Protein AF-A0A925LYA4-F1 (afdb_monomer)

Radius of gyration: 22.98 Å; Cα contacts (8 Å, |Δi|>4): 10; chains: 1; bounding box: 28×36×72 Å

Secondary structure (DSSP, 8-state):
-------------TT----SS-HHHHHHHHHHHHHHHHHHHHHHHHH-S-HHHHTT--

Structure (mmCIF, N/CA/C/O backbone):
data_AF-A0A925LYA4-F1
#
_entry.id   AF-A0A925LYA4-F1
#
loop_
_atom_site.group_PDB
_atom_site.id
_atom_site.type_symbol
_atom_site.label_atom_id
_atom_site.label_alt_id
_atom_site.label_comp_id
_atom_site.label_asym_id
_atom_site.label_entity_id
_atom_site.label_seq_id
_atom_site.pdbx_PDB_ins_code
_atom_site.Cartn_x
_atom_site.Cartn_y
_atom_site.Cartn_z
_atom_site.occupancy
_atom_site.B_iso_or_equiv
_atom_site.auth_seq_id
_atom_site.auth_comp_id
_atom_site.auth_asym_id
_atom_site.auth_atom_id
_atom_site.pdbx_PDB_model_num
ATOM 1 N N . MET A 1 1 ? 6.528 -25.362 -45.601 1.00 50.44 1 MET A N 1
ATOM 2 C CA . MET A 1 1 ? 5.618 -24.248 -45.259 1.00 50.44 1 MET A CA 1
ATOM 3 C C . MET A 1 1 ? 5.650 -24.057 -43.748 1.00 50.44 1 MET A C 1
ATOM 5 O O . MET A 1 1 ? 4.920 -24.739 -43.051 1.00 50.44 1 MET A O 1
ATOM 9 N N . ALA A 1 2 ? 6.552 -23.226 -43.230 1.00 53.34 2 ALA A N 1
ATOM 10 C CA . ALA A 1 2 ? 6.534 -22.818 -41.825 1.00 53.34 2 ALA A CA 1
ATOM 11 C C . ALA A 1 2 ? 7.376 -21.547 -41.673 1.00 53.34 2 ALA A C 1
ATOM 13 O O . ALA A 1 2 ? 8.600 -21.611 -41.647 1.00 53.34 2 ALA A O 1
ATOM 14 N N . SER A 1 3 ? 6.716 -20.396 -41.595 1.00 48.97 3 SER A N 1
ATOM 15 C CA . SER A 1 3 ? 7.302 -19.199 -41.000 1.00 48.97 3 SER A CA 1
ATOM 16 C C . SER A 1 3 ? 6.347 -18.772 -39.897 1.00 48.97 3 SER A C 1
ATOM 18 O O . SER A 1 3 ? 5.298 -18.186 -40.158 1.00 48.97 3 SER A O 1
ATOM 20 N N . SER A 1 4 ? 6.654 -19.192 -38.670 1.00 57.78 4 SER A N 1
ATOM 21 C CA . SER A 1 4 ? 5.968 -18.703 -37.480 1.00 57.78 4 SER A CA 1
ATOM 22 C C . SER A 1 4 ? 6.470 -17.285 -37.248 1.00 57.78 4 SER A C 1
ATOM 24 O O . SER A 1 4 ? 7.606 -17.083 -36.817 1.00 57.78 4 SER A O 1
ATOM 26 N N . ILE A 1 5 ? 5.651 -16.304 -37.630 1.00 60.94 5 ILE A N 1
ATOM 27 C CA . ILE A 1 5 ? 5.890 -14.885 -37.380 1.00 60.94 5 ILE A CA 1
ATOM 28 C C . ILE A 1 5 ? 5.937 -14.711 -35.864 1.00 60.94 5 ILE A C 1
ATOM 30 O O . ILE A 1 5 ? 4.916 -14.589 -35.189 1.00 60.94 5 ILE A O 1
ATOM 34 N N . LYS A 1 6 ? 7.150 -14.728 -35.314 1.00 56.31 6 LYS A N 1
ATOM 35 C CA . LYS A 1 6 ? 7.412 -14.230 -33.974 1.00 56.31 6 LYS A CA 1
ATOM 36 C C . LYS A 1 6 ? 7.143 -12.733 -34.040 1.00 56.31 6 LYS A C 1
ATOM 38 O O . LYS A 1 6 ? 7.973 -11.972 -34.529 1.00 56.31 6 LYS A O 1
ATOM 43 N N . VAL A 1 7 ? 5.950 -12.330 -33.607 1.00 59.41 7 VAL A N 1
ATOM 44 C CA . VAL A 1 7 ? 5.621 -10.936 -33.312 1.00 59.41 7 VAL A CA 1
ATOM 45 C C . VAL A 1 7 ? 6.597 -10.497 -32.225 1.00 59.41 7 VAL A C 1
ATOM 47 O O . VAL A 1 7 ? 6.403 -10.753 -31.039 1.00 59.41 7 VAL A O 1
ATOM 50 N N . THR A 1 8 ? 7.723 -9.931 -32.647 1.00 59.66 8 THR A N 1
ATOM 51 C CA . THR A 1 8 ? 8.697 -9.315 -31.757 1.00 59.66 8 THR A CA 1
ATOM 52 C C . THR A 1 8 ? 8.043 -8.043 -31.247 1.00 59.66 8 THR A C 1
ATOM 54 O O . THR A 1 8 ? 8.077 -7.008 -31.908 1.00 59.66 8 THR A O 1
ATOM 57 N N . ALA A 1 9 ? 7.384 -8.139 -30.090 1.00 64.62 9 ALA A N 1
ATOM 58 C CA . ALA A 1 9 ? 7.033 -6.968 -29.304 1.00 64.62 9 ALA A CA 1
ATOM 59 C C . ALA A 1 9 ? 8.298 -6.100 -29.163 1.00 64.62 9 ALA A C 1
ATOM 61 O O . ALA A 1 9 ? 9.380 -6.671 -28.957 1.00 64.62 9 ALA A O 1
ATOM 62 N N . PRO A 1 10 ? 8.206 -4.764 -29.310 1.00 56.31 10 PRO A N 1
ATOM 63 C CA . PRO A 1 10 ? 9.361 -3.897 -29.136 1.00 56.31 10 PRO A CA 1
ATOM 64 C C . PRO A 1 10 ? 9.976 -4.232 -27.782 1.00 56.31 10 PRO A C 1
ATOM 66 O O . PRO A 1 10 ? 9.308 -4.184 -26.749 1.00 56.31 10 PRO A O 1
ATOM 69 N N . THR A 1 11 ? 11.228 -4.684 -27.805 1.00 59.28 11 THR A N 1
ATOM 70 C CA . THR A 1 11 ? 11.974 -5.017 -26.594 1.00 59.28 11 THR A CA 1
ATOM 71 C C . THR A 1 11 ? 12.389 -3.692 -25.972 1.00 59.28 11 THR A C 1
ATOM 73 O O . THR A 1 11 ? 13.527 -3.267 -26.088 1.00 59.28 11 THR A O 1
ATOM 76 N N . THR A 1 12 ? 11.421 -2.976 -25.398 1.00 61.56 12 THR A N 1
ATOM 77 C CA . THR A 1 12 ? 11.689 -1.935 -24.414 1.00 61.56 12 THR A CA 1
ATOM 78 C C . THR A 1 12 ? 12.324 -2.669 -23.249 1.00 61.56 12 THR A C 1
ATOM 80 O O . THR A 1 12 ? 11.642 -3.444 -22.575 1.00 61.56 12 THR A O 1
ATOM 83 N N . ASP A 1 13 ? 13.637 -2.519 -23.094 1.00 59.59 13 ASP A N 1
ATOM 84 C CA . ASP A 1 13 ? 14.427 -3.114 -22.024 1.00 59.59 13 ASP A CA 1
ATOM 85 C C . ASP A 1 13 ? 13.689 -2.965 -20.689 1.00 59.59 13 ASP A C 1
ATOM 87 O O . ASP A 1 13 ? 13.639 -1.886 -20.098 1.00 59.59 13 ASP A O 1
ATOM 91 N N . ARG A 1 14 ? 13.083 -4.057 -20.205 1.00 57.59 14 ARG A N 1
ATOM 92 C CA . ARG A 1 14 ? 12.240 -4.075 -18.990 1.00 57.59 14 ARG A CA 1
ATOM 93 C C . ARG A 1 14 ? 13.026 -3.794 -17.704 1.00 57.59 14 ARG A C 1
ATOM 95 O O . ARG A 1 14 ? 12.470 -3.790 -16.616 1.00 57.59 14 ARG A O 1
ATOM 102 N N . ASN A 1 15 ? 14.327 -3.619 -17.854 1.00 56.31 15 ASN A N 1
ATOM 103 C CA . ASN A 1 15 ? 15.366 -3.536 -16.851 1.00 56.31 15 ASN A CA 1
ATOM 104 C C . ASN A 1 15 ? 16.315 -2.357 -17.134 1.00 56.31 15 ASN A C 1
ATOM 106 O O . ASN A 1 15 ? 17.295 -2.181 -16.411 1.00 56.31 15 ASN A O 1
ATOM 110 N N . ALA A 1 16 ? 16.013 -1.513 -18.128 1.00 58.81 16 ALA A N 1
ATOM 111 C CA . ALA A 1 16 ? 16.577 -0.176 -18.158 1.00 58.81 16 ALA A CA 1
ATOM 112 C C . ALA A 1 16 ? 15.991 0.591 -16.966 1.00 58.81 16 ALA A C 1
ATOM 114 O O . ALA A 1 16 ? 14.777 0.764 -16.852 1.00 58.81 16 ALA A O 1
ATOM 115 N N . TRP A 1 17 ? 16.859 1.013 -16.048 1.00 54.41 17 TRP A N 1
ATOM 116 C CA . TRP A 1 17 ? 16.510 1.867 -14.915 1.00 54.41 17 TRP A CA 1
ATOM 117 C C . TRP A 1 17 ? 16.219 3.281 -15.427 1.00 54.41 17 TRP A C 1
ATOM 119 O O . TRP A 1 17 ? 17.009 4.213 -15.295 1.00 54.41 17 TRP A O 1
ATOM 129 N N . VAL A 1 18 ? 15.095 3.399 -16.125 1.00 60.59 18 VAL A N 1
ATOM 130 C CA . VAL A 1 18 ? 14.572 4.652 -16.642 1.00 60.59 18 VAL A CA 1
ATOM 131 C C . VAL A 1 18 ? 13.750 5.267 -15.524 1.00 60.59 18 VAL A C 1
ATOM 133 O O . VAL A 1 18 ? 12.688 4.763 -15.154 1.00 60.59 18 VAL A O 1
ATOM 136 N N . TRP A 1 19 ? 14.255 6.360 -14.970 1.00 57.47 19 TRP A N 1
ATOM 137 C CA . TRP A 1 19 ? 13.479 7.200 -14.074 1.00 57.47 19 TRP A CA 1
ATOM 138 C C . TRP A 1 19 ? 12.363 7.881 -14.868 1.00 57.47 19 TRP A C 1
ATOM 140 O O . TRP A 1 19 ? 12.624 8.717 -15.729 1.00 57.47 19 TRP A O 1
ATOM 150 N N . GLY A 1 20 ? 11.118 7.487 -14.605 1.00 65.44 20 GLY A N 1
ATOM 151 C CA . GLY A 1 20 ? 9.926 7.999 -15.280 1.00 65.44 20 GLY A CA 1
ATOM 152 C C . GLY A 1 20 ? 8.674 7.198 -14.920 1.00 65.44 20 GLY A C 1
ATOM 153 O O . GLY A 1 20 ? 8.744 6.260 -14.121 1.00 65.44 20 GLY A O 1
ATOM 154 N N . PHE A 1 21 ? 7.535 7.548 -15.526 1.00 64.75 21 PHE A N 1
ATOM 155 C CA . PHE A 1 21 ? 6.283 6.779 -15.457 1.00 64.75 21 PHE A CA 1
ATOM 156 C C . PHE A 1 21 ? 6.432 5.455 -16.220 1.00 64.75 21 PHE A C 1
ATOM 158 O O . PHE A 1 21 ? 5.929 5.284 -17.327 1.00 64.75 21 PHE A O 1
ATOM 165 N N . THR A 1 22 ? 7.216 4.534 -15.663 1.00 72.62 22 THR A N 1
ATOM 166 C CA . THR A 1 22 ? 7.376 3.187 -16.203 1.00 72.62 22 THR A CA 1
ATOM 167 C C . THR A 1 22 ? 6.292 2.273 -15.625 1.00 72.62 22 THR A C 1
ATOM 169 O O . THR A 1 22 ? 5.961 2.399 -14.441 1.00 72.62 22 THR A O 1
ATOM 172 N N . PRO A 1 23 ? 5.798 1.287 -16.395 1.00 76.38 23 PRO A N 1
ATOM 173 C CA . PRO A 1 23 ? 4.799 0.330 -15.907 1.00 76.38 23 PRO A CA 1
ATOM 174 C C . PRO A 1 23 ? 5.235 -0.410 -14.634 1.00 76.38 23 PRO A C 1
ATOM 176 O O . PRO A 1 23 ? 4.420 -0.807 -13.805 1.00 76.38 23 PRO A O 1
ATOM 179 N N . GLN A 1 24 ? 6.546 -0.586 -14.445 1.00 77.38 24 GLN A N 1
ATOM 180 C CA . GLN A 1 24 ? 7.105 -1.206 -13.248 1.00 77.38 24 GLN A CA 1
ATOM 181 C C . GLN A 1 24 ? 6.939 -0.324 -12.001 1.00 77.38 24 GLN A C 1
ATOM 183 O O . GLN A 1 24 ? 6.637 -0.855 -10.931 1.00 77.38 24 GLN A O 1
ATOM 188 N N . ALA A 1 25 ? 7.102 0.998 -12.128 1.00 81.44 25 ALA A N 1
ATOM 189 C CA . ALA A 1 25 ? 6.899 1.938 -11.027 1.00 81.44 25 ALA A CA 1
ATOM 190 C C . ALA A 1 25 ? 5.422 2.003 -10.602 1.00 81.44 25 ALA A C 1
ATOM 192 O O . ALA A 1 25 ? 5.130 2.014 -9.409 1.00 81.44 25 ALA A O 1
ATOM 193 N N . GLU A 1 26 ? 4.486 1.961 -11.554 1.00 83.81 26 GLU A N 1
ATOM 194 C CA . GLU A 1 26 ? 3.042 1.945 -11.271 1.00 83.81 26 GLU A CA 1
ATOM 195 C C . GLU A 1 26 ? 2.625 0.697 -10.480 1.00 83.81 26 GLU A C 1
ATOM 197 O O . GLU A 1 26 ? 1.933 0.801 -9.465 1.00 83.81 26 GLU A O 1
ATOM 202 N N . VAL A 1 27 ? 3.108 -0.485 -10.883 1.00 86.25 27 VAL A N 1
ATOM 203 C CA . VAL A 1 27 ? 2.846 -1.742 -10.162 1.00 86.25 27 VAL A CA 1
ATOM 204 C C . VAL A 1 27 ? 3.459 -1.712 -8.761 1.00 86.25 27 VAL A C 1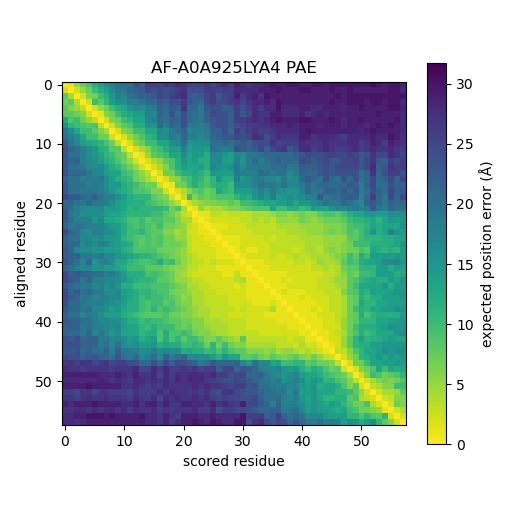
ATOM 206 O O . VAL A 1 27 ? 2.817 -2.136 -7.798 1.00 86.25 27 VAL A O 1
ATOM 209 N N . TRP A 1 28 ? 4.682 -1.197 -8.618 1.00 86.81 28 TRP A N 1
ATOM 210 C CA . TRP A 1 28 ? 5.322 -1.063 -7.309 1.00 86.81 28 TRP A CA 1
ATOM 211 C C . TRP A 1 28 ? 4.558 -0.109 -6.387 1.00 86.81 28 TRP A C 1
ATOM 213 O O . TRP A 1 28 ? 4.289 -0.475 -5.242 1.00 86.81 28 TRP A O 1
ATOM 223 N N . ASN A 1 29 ? 4.122 1.046 -6.890 1.00 89.38 29 ASN A N 1
ATOM 224 C CA . ASN A 1 29 ? 3.314 1.999 -6.128 1.00 89.38 29 ASN A CA 1
ATOM 225 C C . ASN A 1 29 ? 1.966 1.396 -5.711 1.00 89.38 29 ASN A C 1
ATOM 227 O O . ASN A 1 29 ? 1.565 1.537 -4.557 1.00 89.38 29 ASN A O 1
ATOM 231 N N . GLY A 1 30 ? 1.302 0.655 -6.604 1.00 93.00 30 GLY A N 1
ATOM 232 C CA . GLY A 1 30 ? 0.055 -0.045 -6.288 1.00 93.00 30 GLY A CA 1
ATOM 233 C C . GLY A 1 30 ? 0.217 -1.081 -5.170 1.00 93.00 30 GLY A C 1
ATOM 234 O O . GLY A 1 30 ? -0.600 -1.136 -4.251 1.00 93.00 30 GLY A O 1
ATOM 235 N N . ARG A 1 31 ? 1.302 -1.868 -5.184 1.00 94.94 31 ARG A N 1
ATOM 236 C CA . ARG A 1 31 ? 1.584 -2.854 -4.122 1.00 94.94 31 ARG A CA 1
ATOM 237 C C . ARG A 1 31 ? 1.899 -2.189 -2.785 1.00 94.94 31 ARG A C 1
ATOM 239 O O . ARG A 1 31 ? 1.416 -2.650 -1.754 1.00 94.94 31 ARG A O 1
ATOM 246 N N . LEU A 1 32 ? 2.686 -1.114 -2.800 1.00 94.50 32 LEU A N 1
ATOM 247 C CA . LEU A 1 32 ? 2.992 -0.343 -1.594 1.00 94.50 32 LEU A CA 1
ATOM 248 C C . LEU A 1 32 ? 1.726 0.283 -0.998 1.00 94.50 32 LEU A C 1
ATOM 250 O O . LEU A 1 32 ? 1.549 0.235 0.216 1.00 94.50 32 LEU A O 1
ATOM 254 N N . ALA A 1 33 ? 0.810 0.778 -1.834 1.00 93.69 33 ALA A N 1
ATOM 255 C CA . ALA A 1 33 ? -0.475 1.305 -1.383 1.00 93.69 33 ALA A CA 1
ATOM 256 C C . ALA A 1 33 ? -1.349 0.227 -0.720 1.00 93.69 33 ALA A C 1
ATOM 258 O O . ALA A 1 33 ? -1.903 0.466 0.352 1.00 93.69 33 ALA A O 1
ATOM 259 N N . MET A 1 34 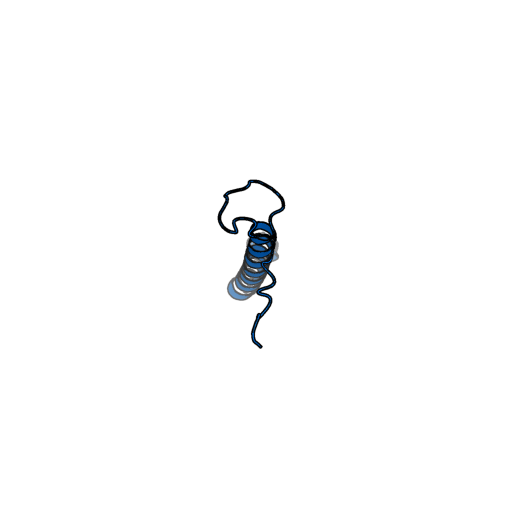? -1.428 -0.978 -1.299 1.00 95.50 34 MET A N 1
ATOM 260 C CA . MET A 1 34 ? -2.161 -2.096 -0.687 1.00 95.50 34 MET A CA 1
ATOM 261 C C . MET A 1 34 ? -1.571 -2.490 0.673 1.00 95.50 34 MET A C 1
ATOM 263 O O . MET A 1 34 ? -2.317 -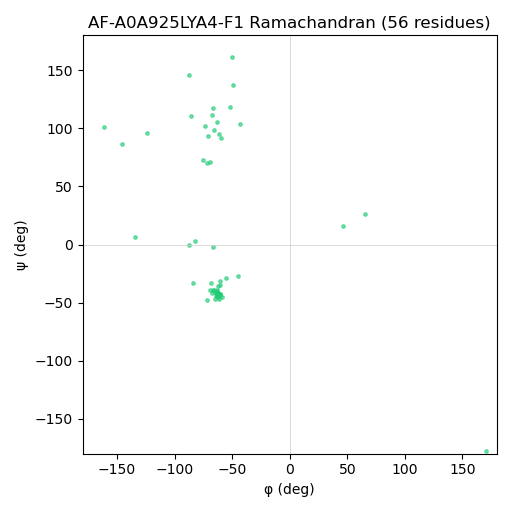2.690 1.628 1.00 95.50 34 MET A O 1
ATOM 267 N N . LEU A 1 35 ? -0.240 -2.558 0.784 1.00 94.56 35 LEU A N 1
ATOM 268 C CA . LEU A 1 35 ? 0.431 -2.853 2.053 1.00 94.56 35 LEU A CA 1
ATOM 269 C C . LEU A 1 35 ? 0.227 -1.746 3.091 1.00 94.56 35 LEU A C 1
ATOM 271 O O . LEU A 1 35 ? 0.004 -2.062 4.255 1.00 94.56 35 LEU A O 1
ATOM 275 N N . GLY A 1 36 ? 0.260 -0.477 2.679 1.00 92.56 36 GLY A N 1
ATOM 276 C CA . GLY A 1 36 ? -0.027 0.665 3.548 1.00 92.56 36 GLY A CA 1
ATOM 277 C C . GLY A 1 36 ? -1.466 0.663 4.065 1.00 92.56 36 GLY A C 1
ATOM 278 O O . GLY A 1 36 ? -1.710 0.930 5.236 1.00 92.56 36 GLY A O 1
ATOM 279 N N . PHE A 1 37 ? -2.431 0.300 3.219 1.00 92.25 37 PHE A N 1
ATOM 280 C CA . PHE A 1 37 ? -3.819 0.158 3.651 1.00 92.25 37 PHE A CA 1
ATOM 281 C C . PHE A 1 37 ? -3.982 -0.987 4.660 1.00 92.25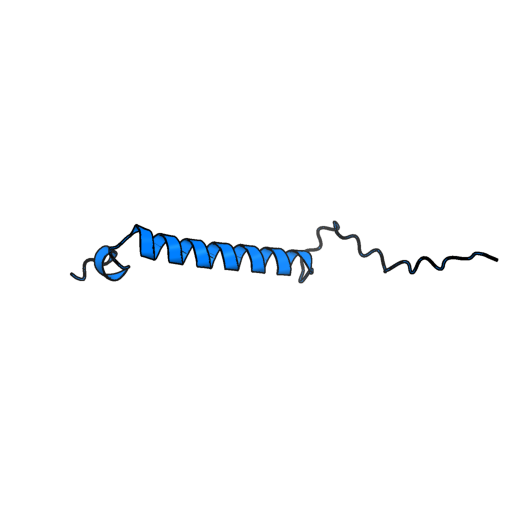 37 PHE A C 1
ATOM 283 O O . PHE A 1 37 ? -4.583 -0.803 5.716 1.00 92.25 37 PHE A O 1
ATOM 290 N N . VAL A 1 38 ? -3.394 -2.153 4.374 1.00 93.44 38 VAL A N 1
ATOM 291 C CA . VAL A 1 38 ? -3.430 -3.304 5.288 1.00 93.44 38 VAL A CA 1
ATOM 292 C C . VAL A 1 38 ? -2.738 -2.981 6.611 1.00 93.44 38 VAL A C 1
ATOM 294 O O . VAL A 1 38 ? -3.268 -3.333 7.660 1.00 93.44 38 VAL A O 1
ATOM 297 N N . SER A 1 39 ? -1.592 -2.297 6.598 1.00 89.25 39 SER A N 1
ATOM 298 C CA . SER A 1 39 ? -0.890 -1.944 7.832 1.00 89.25 39 SER A CA 1
ATOM 299 C C . SER A 1 39 ? -1.699 -0.980 8.696 1.00 89.25 39 SER A C 1
ATOM 301 O O . SER A 1 39 ? -1.780 -1.208 9.899 1.00 89.25 39 SER A O 1
ATOM 303 N N . VAL A 1 40 ? -2.361 0.026 8.112 1.00 87.25 40 VAL A N 1
ATOM 304 C CA . VAL A 1 40 ? -3.262 0.926 8.855 1.00 87.25 40 VAL A CA 1
ATOM 305 C C . VAL A 1 40 ? -4.429 0.153 9.467 1.00 87.25 40 VAL A C 1
ATOM 307 O O . VAL A 1 40 ? -4.693 0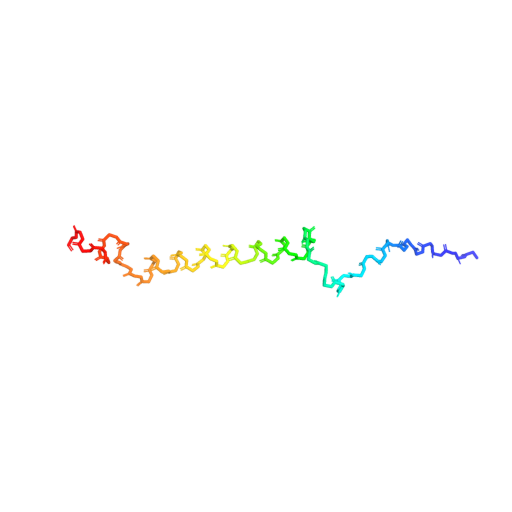.307 10.655 1.00 87.25 40 VAL A O 1
ATOM 310 N N . VAL A 1 41 ? -5.085 -0.723 8.700 1.00 87.12 41 VAL A N 1
ATOM 311 C CA . VAL A 1 41 ? -6.189 -1.554 9.213 1.00 87.12 41 VAL A CA 1
ATOM 312 C C . VAL A 1 41 ? -5.716 -2.466 10.348 1.00 87.12 41 VAL A C 1
ATOM 314 O O . VAL A 1 41 ? -6.400 -2.595 11.359 1.00 87.12 41 VAL A O 1
ATOM 317 N N . LEU A 1 42 ? -4.537 -3.080 10.216 1.00 86.19 42 LEU A N 1
ATOM 318 C CA . LEU A 1 42 ? -3.967 -3.911 11.274 1.00 86.19 42 LEU A CA 1
ATOM 319 C C . LEU A 1 42 ? -3.652 -3.087 12.522 1.00 86.19 42 LEU A C 1
ATOM 321 O O . LEU A 1 42 ? -3.986 -3.526 13.615 1.00 86.19 42 LEU A O 1
ATOM 325 N N . ILE A 1 43 ? -3.054 -1.903 12.382 1.00 82.75 43 ILE A N 1
ATOM 326 C CA . ILE A 1 43 ? -2.768 -1.016 13.517 1.00 82.75 43 ILE A CA 1
ATOM 327 C C . ILE A 1 43 ? -4.067 -0.622 14.226 1.00 82.75 43 ILE A C 1
ATOM 329 O O . ILE A 1 43 ? -4.121 -0.700 15.449 1.00 82.75 43 ILE A O 1
ATOM 333 N N . GLU A 1 44 ? -5.123 -0.286 13.485 1.00 75.88 44 GLU A N 1
ATOM 334 C CA . GLU A 1 44 ? -6.436 0.047 14.053 1.00 75.88 44 GLU A CA 1
ATOM 335 C C . GLU A 1 44 ? -7.009 -1.117 14.883 1.00 75.88 44 GLU A C 1
ATOM 337 O O . GLU A 1 44 ? -7.455 -0.928 16.015 1.00 75.88 44 GLU A O 1
ATOM 342 N N . VAL A 1 45 ? -6.937 -2.346 14.358 1.00 77.12 45 VAL A N 1
ATOM 343 C CA . VAL A 1 45 ? -7.453 -3.550 15.032 1.00 77.12 45 VAL A CA 1
ATOM 344 C C . VAL A 1 45 ? -6.589 -3.953 16.232 1.00 77.12 45 VAL A C 1
ATOM 346 O O . VAL A 1 45 ? -7.119 -4.205 17.315 1.00 77.12 45 VAL A O 1
ATOM 349 N N . PHE A 1 46 ? -5.265 -4.009 16.070 1.00 71.62 46 PHE A N 1
ATOM 350 C CA . PHE A 1 46 ? -4.340 -4.399 17.140 1.00 71.62 46 PHE A CA 1
ATOM 351 C C . PHE A 1 46 ? -4.279 -3.376 18.263 1.00 71.62 46 PHE A C 1
ATOM 353 O O . PHE A 1 46 ? -4.103 -3.763 19.416 1.00 71.62 46 PHE A O 1
ATOM 360 N N . SER A 1 47 ? -4.437 -2.090 17.945 1.00 66.25 47 SER A N 1
ATOM 361 C CA . SER A 1 47 ? -4.509 -1.061 18.970 1.00 66.25 47 SER A CA 1
ATOM 362 C C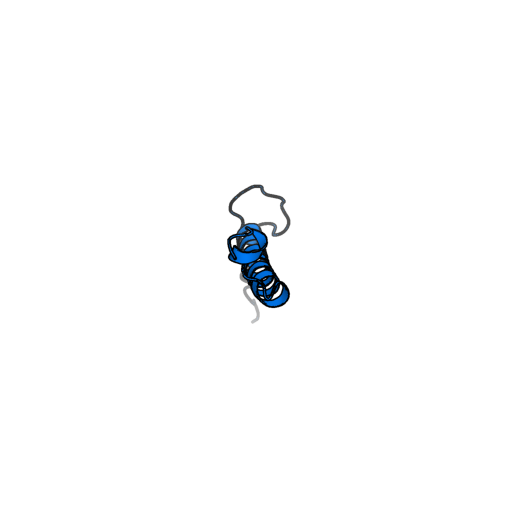 . SER A 1 47 ? -5.733 -1.299 19.858 1.00 66.25 47 SER A C 1
ATOM 364 O O . SER A 1 47 ? -5.620 -1.089 21.060 1.00 66.25 47 SER A O 1
ATOM 366 N N . SER A 1 48 ? -6.879 -1.781 19.322 1.00 59.88 48 SER A N 1
ATOM 367 C CA . SER A 1 48 ? -8.150 -2.031 20.066 1.00 59.88 48 SER A CA 1
ATOM 368 C C . SER A 1 48 ? -8.570 -0.881 21.009 1.00 59.88 48 SER A C 1
ATOM 370 O O . SER A 1 48 ? -9.417 -1.008 21.887 1.00 59.88 48 SER A O 1
ATOM 372 N N . GLN A 1 49 ? -7.944 0.258 20.770 1.00 56.72 49 GLN A N 1
ATOM 373 C CA . GLN A 1 49 ? -7.915 1.542 21.419 1.00 56.72 49 GLN A CA 1
ATOM 374 C C . GLN A 1 49 ? -7.767 2.405 20.182 1.00 56.72 49 GLN A C 1
ATOM 376 O O . GLN A 1 49 ? -6.651 2.581 19.682 1.00 56.72 49 GLN A O 1
ATOM 381 N N . GLY A 1 50 ? -8.901 2.752 19.565 1.00 58.06 50 GLY A N 1
ATOM 382 C CA . GLY A 1 50 ? -8.906 3.514 18.320 1.00 58.06 50 GLY A CA 1
ATOM 383 C C . GLY A 1 50 ? -8.006 4.738 18.461 1.00 58.06 50 GLY A C 1
ATOM 384 O O . GLY A 1 50 ? -7.702 5.164 19.577 1.00 58.06 50 GLY A O 1
ATOM 385 N N . VAL A 1 51 ? -7.581 5.327 17.348 1.00 56.25 51 VAL A N 1
ATOM 386 C CA . VAL A 1 51 ? -6.655 6.481 17.315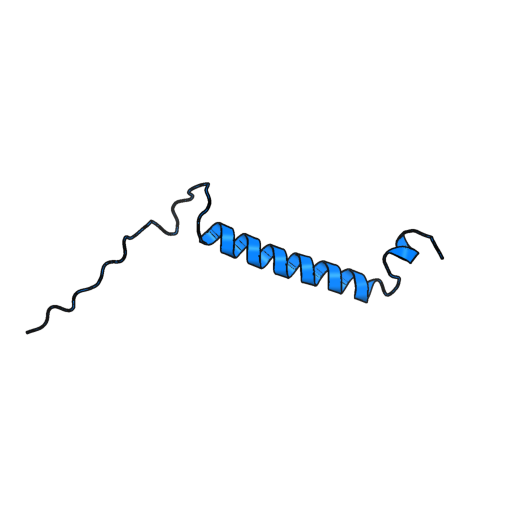 1.00 56.25 51 VAL A CA 1
ATOM 387 C C . VAL A 1 51 ? -7.015 7.583 18.339 1.00 56.25 51 VAL A C 1
ATOM 389 O O . VAL A 1 51 ? -6.140 8.269 18.858 1.00 56.25 51 VAL A O 1
ATOM 392 N N . LEU A 1 52 ? -8.298 7.685 18.702 1.00 56.41 52 LEU A N 1
ATOM 393 C CA . LEU A 1 52 ? -8.863 8.537 19.752 1.00 56.41 52 LEU A CA 1
ATOM 394 C C . LEU A 1 52 ? -8.334 8.281 21.185 1.00 56.41 52 LEU A C 1
ATOM 396 O O . LEU A 1 52 ? -8.177 9.244 21.933 1.00 56.41 52 LEU A O 1
ATOM 400 N N . HIS A 1 53 ? -8.013 7.043 21.579 1.00 56.19 53 HIS A N 1
ATOM 401 C CA . HIS A 1 53 ? -7.430 6.736 22.897 1.00 56.19 53 HIS A CA 1
ATOM 402 C C . HIS A 1 53 ? -5.907 6.925 22.922 1.00 56.19 53 HIS A C 1
ATOM 404 O O . HIS A 1 53 ? -5.365 7.384 23.923 1.00 56.19 53 HIS A O 1
ATOM 410 N N . PHE A 1 54 ? -5.201 6.673 21.810 1.00 56.44 54 PHE A N 1
ATOM 411 C CA . PHE A 1 54 ? -3.790 7.079 21.685 1.00 56.44 54 PHE A CA 1
ATOM 412 C C . PHE A 1 54 ? -3.629 8.606 21.814 1.00 56.44 54 PHE A C 1
ATOM 414 O O . PHE A 1 54 ? -2.631 9.086 22.345 1.00 56.44 54 PHE A O 1
ATOM 421 N N . TRP A 1 55 ? -4.642 9.366 21.382 1.00 63.25 55 TRP A N 1
ATOM 422 C CA . TRP A 1 55 ? -4.730 10.821 21.537 1.00 63.25 55 TRP A CA 1
ATOM 423 C C . TRP A 1 55 ? -5.258 11.297 22.907 1.00 63.25 55 TRP A C 1
ATOM 425 O O . TRP A 1 55 ? -5.411 12.502 23.101 1.00 63.25 55 TRP A O 1
ATOM 435 N N . GLY A 1 56 ? -5.534 10.391 23.856 1.00 61.94 56 GLY A N 1
ATOM 436 C CA . GLY A 1 56 ? -5.906 10.735 25.236 1.00 61.94 56 GLY A CA 1
ATOM 437 C C . GLY A 1 56 ? -7.244 11.469 25.393 1.00 61.94 56 GLY A C 1
ATOM 438 O O . GLY A 1 56 ? -7.402 12.238 26.337 1.00 61.94 56 GLY A O 1
ATOM 439 N N . LEU A 1 57 ? -8.189 11.281 24.462 1.00 62.53 57 LEU A N 1
ATOM 440 C CA . LEU A 1 57 ? -9.509 11.932 24.489 1.00 62.53 57 LEU A CA 1
ATOM 441 C C . LEU A 1 57 ? -10.582 11.159 25.287 1.00 62.53 57 LEU A C 1
ATOM 443 O O . LEU A 1 57 ? -11.711 11.645 25.378 1.00 62.53 57 LEU A O 1
ATOM 447 N N . LEU A 1 58 ? -10.250 9.997 25.865 1.00 55.31 58 LEU A N 1
ATOM 448 C CA . LEU A 1 58 ? -11.099 9.242 26.798 1.00 55.31 58 LEU A CA 1
ATOM 449 C C . LEU A 1 58 ? -10.275 8.707 27.973 1.00 55.3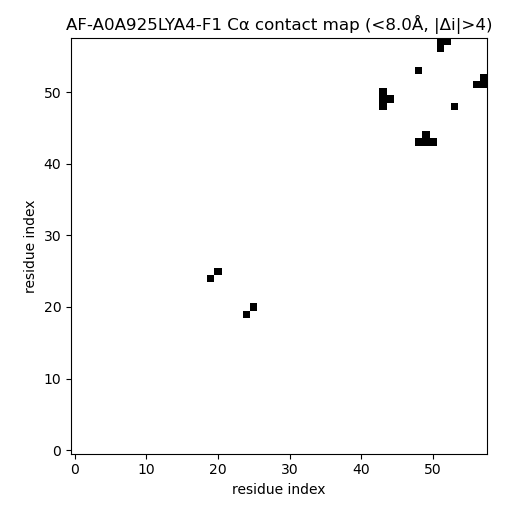1 58 LEU A C 1
ATOM 451 O O . LEU A 1 58 ? -9.188 8.152 27.694 1.00 55.31 58 LEU A O 1
#

pLDDT: mean 70.49, st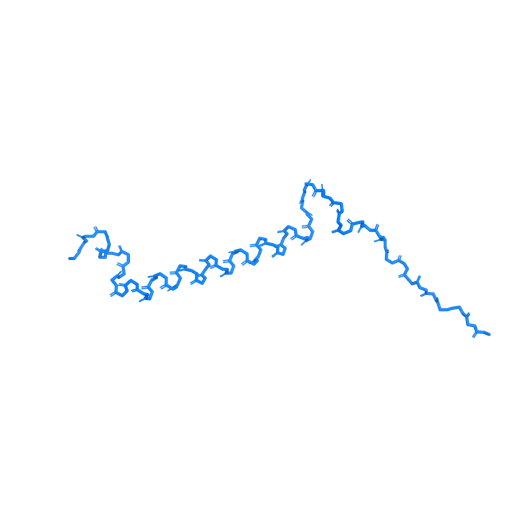d 14.82, range [48.97, 95.5]

Foldseek 3Di:
DDDPPPPPDPCPPLPPPDPDPDPVVVVVVVVVVVVVVVVVVVCCVVVVCHVCVVVVVD

Mean predicted aligned error: 14.92 Å

Sequence (58 aa):
MASSIKVTAPTTDRNAWVWGFTPQAEVWNGRLAMLGFVSVVLIEVFSSQGVLHFWGLL

Solvent-accessible surface area (backbone atoms only — not comparable to full-atom values): 3839 Å² total; per-residue (Å²): 142,85,81,82,80,74,80,74,67,82,79,68,64,93,77,60,89,63,91,64,100,37,75,66,55,53,54,50,51,52,52,50,50,54,51,51,52,51,50,52,54,47,49,50,60,73,53,77,46,49,75,57,48,80,67,63,77,110